Protein AF-A0A2D5HDV5-F1 (afdb_monomer_lite)

Radius of gyration: 22.64 Å; chains: 1; bounding box: 40×29×61 Å

Secondary structure (DSSP, 8-state):
-HHHHHHHT---GGGGGGG-HHHHHHHHHHHHHHHHHHHHHHHHHHHHHHHSS-SPPPTTS-HHHHTTTT--S-TT-

Sequence (77 aa):
MLYLIAEWMNYEGLANLFRYQSFRSGAALMTALIIGLLIGPKFINMLRVRQGKGQPIREDGPQSHLAKRGTPTMGGL

Foldseek 3Di:
DVVVVVVVVPQPDPRVLVVDPVSVVVVVVVVVVVCCVVCVVVVQVVQLVVVVFADDDDPPDDPVVVVCTSRHDDSVD

Structure (mmCIF, N/CA/C/O backbone):
data_AF-A0A2D5HDV5-F1
#
_entry.id   AF-A0A2D5HDV5-F1
#
loop_
_atom_site.group_PDB
_atom_site.id
_atom_site.type_symbol
_atom_site.label_atom_id
_atom_site.label_alt_id
_atom_site.label_comp_id
_atom_site.label_asym_id
_atom_site.label_entity_id
_atom_site.label_seq_id
_atom_site.pdbx_PDB_ins_code
_atom_site.Cartn_x
_atom_site.Cartn_y
_atom_site.Cartn_z
_atom_site.occupancy
_atom_site.B_iso_or_equiv
_atom_site.auth_seq_id
_atom_site.auth_comp_id
_atom_site.auth_asym_id
_atom_site.auth_atom_id
_atom_site.pdbx_PDB_model_num
ATOM 1 N N . MET A 1 1 ? 24.235 -19.274 -27.368 1.00 69.19 1 MET A N 1
ATOM 2 C CA . MET A 1 1 ? 22.994 -19.388 -26.562 1.00 69.19 1 MET A CA 1
ATOM 3 C C . MET A 1 1 ? 22.804 -18.221 -25.595 1.00 69.19 1 MET A C 1
ATOM 5 O O . MET A 1 1 ? 21.756 -17.604 -25.656 1.00 69.19 1 MET A O 1
ATOM 9 N N . LEU A 1 2 ? 23.795 -17.849 -24.772 1.00 68.81 2 LEU A N 1
ATOM 10 C CA . LEU A 1 2 ? 23.678 -16.705 -23.842 1.00 68.81 2 LEU A CA 1
ATOM 11 C C . LEU A 1 2 ? 23.457 -15.343 -24.532 1.00 68.81 2 LEU A C 1
ATOM 13 O O . LEU A 1 2 ? 22.729 -14.510 -24.008 1.00 68.81 2 LEU A O 1
ATOM 17 N N . TYR A 1 3 ? 24.023 -15.143 -25.726 1.00 73.56 3 TYR A N 1
ATOM 18 C CA . TYR A 1 3 ? 23.816 -13.933 -26.535 1.00 73.56 3 TYR A CA 1
ATOM 19 C C . TYR A 1 3 ? 22.350 -13.732 -26.952 1.00 73.56 3 TYR A C 1
ATOM 21 O O . TYR A 1 3 ? 21.820 -12.645 -26.785 1.00 73.56 3 TYR A O 1
ATOM 29 N N . LEU A 1 4 ? 21.666 -14.800 -27.379 1.00 78.25 4 LEU A N 1
ATOM 30 C CA . LEU A 1 4 ? 20.245 -14.749 -27.755 1.00 78.25 4 LEU A CA 1
ATOM 31 C C . LEU A 1 4 ? 19.349 -14.426 -26.555 1.00 78.25 4 LEU A C 1
ATOM 33 O O . LEU A 1 4 ? 18.356 -13.726 -26.691 1.00 78.25 4 LEU A O 1
ATOM 37 N N . ILE A 1 5 ? 19.717 -14.910 -25.366 1.00 75.75 5 ILE A N 1
ATOM 38 C CA . ILE A 1 5 ? 19.015 -14.576 -24.122 1.00 75.75 5 ILE A CA 1
ATOM 39 C C . ILE A 1 5 ? 19.253 -13.104 -23.770 1.00 75.75 5 ILE A C 1
ATOM 41 O O . ILE A 1 5 ? 18.311 -12.411 -23.415 1.00 75.75 5 ILE A O 1
ATOM 45 N N . ALA A 1 6 ? 20.485 -12.607 -23.905 1.00 69.06 6 ALA A N 1
ATOM 46 C CA . ALA A 1 6 ? 20.800 -11.198 -23.679 1.00 69.06 6 ALA A CA 1
ATOM 47 C C . ALA A 1 6 ? 20.077 -10.266 -24.666 1.00 69.06 6 ALA A C 1
ATOM 49 O O . ALA A 1 6 ? 19.612 -9.205 -24.260 1.00 69.06 6 ALA A O 1
ATOM 50 N N . GLU A 1 7 ? 19.942 -10.676 -25.927 1.00 73.00 7 GLU A N 1
ATOM 51 C CA . GLU A 1 7 ? 19.204 -9.959 -26.968 1.00 73.00 7 GLU A CA 1
ATOM 52 C C . GLU A 1 7 ? 17.692 -9.975 -26.693 1.00 73.00 7 GLU A C 1
ATOM 54 O O . GLU A 1 7 ? 17.050 -8.931 -26.723 1.00 73.00 7 GLU A O 1
ATOM 59 N N . TRP A 1 8 ? 17.135 -11.119 -26.280 1.00 74.25 8 TRP A N 1
ATOM 60 C CA . TRP A 1 8 ? 15.730 -11.237 -25.868 1.00 74.25 8 TRP A CA 1
ATOM 61 C C . TRP A 1 8 ? 15.409 -10.467 -24.575 1.00 74.25 8 TRP A C 1
ATOM 63 O O . TRP A 1 8 ? 14.298 -9.979 -24.384 1.00 74.25 8 TRP A O 1
ATOM 73 N N . MET A 1 9 ? 16.393 -10.325 -23.683 1.00 72.50 9 MET A N 1
ATOM 74 C CA . MET A 1 9 ? 16.317 -9.496 -22.475 1.00 72.50 9 MET A CA 1
ATOM 75 C C . MET A 1 9 ? 16.612 -8.016 -22.739 1.00 72.50 9 MET A C 1
ATOM 77 O O . MET A 1 9 ? 16.543 -7.202 -21.808 1.00 72.50 9 MET A O 1
ATOM 81 N N . ASN A 1 10 ? 16.969 -7.646 -23.970 1.00 75.38 10 ASN A N 1
ATOM 82 C CA . ASN A 1 10 ? 17.221 -6.264 -24.326 1.00 75.38 10 ASN A CA 1
ATOM 83 C C . ASN A 1 10 ? 15.870 -5.569 -24.504 1.00 75.38 10 ASN A C 1
ATOM 85 O O . ASN A 1 10 ? 15.272 -5.557 -25.572 1.00 75.38 10 ASN A O 1
ATOM 89 N N . TYR A 1 11 ? 15.349 -5.043 -23.398 1.00 69.50 11 TYR A N 1
ATOM 90 C CA . TYR A 1 11 ? 14.123 -4.260 -23.398 1.00 69.50 11 TYR A CA 1
ATOM 91 C C . TYR A 1 11 ? 14.277 -3.049 -24.329 1.00 69.50 11 TYR A C 1
ATOM 93 O O . TYR A 1 11 ? 14.998 -2.105 -24.002 1.00 69.50 11 TYR A O 1
ATOM 101 N N . GLU A 1 12 ? 13.602 -3.066 -25.476 1.00 80.62 12 GLU A N 1
ATOM 102 C CA . GLU A 1 12 ? 13.610 -1.955 -26.428 1.00 80.62 12 GLU A CA 1
ATOM 103 C C . GLU A 1 12 ? 12.558 -0.887 -26.080 1.00 80.62 12 GLU A C 1
ATOM 105 O O . GLU A 1 12 ? 11.535 -1.148 -25.436 1.00 80.62 12 GLU A O 1
ATOM 110 N N . GLY A 1 13 ? 12.815 0.355 -26.500 1.00 82.00 13 GLY A N 1
ATOM 111 C CA . GLY A 1 13 ? 11.887 1.473 -26.318 1.00 82.00 13 GLY A CA 1
ATOM 112 C C . GLY A 1 13 ? 11.547 1.763 -24.849 1.00 82.00 13 GLY A C 1
ATOM 113 O O . GLY A 1 13 ? 12.414 1.766 -23.974 1.00 82.00 13 GLY A O 1
ATOM 114 N N . LEU A 1 14 ? 10.265 2.019 -24.564 1.00 81.56 14 LEU A N 1
ATOM 115 C CA . LEU A 1 14 ? 9.779 2.365 -23.219 1.00 81.56 14 LEU A CA 1
ATOM 116 C C . LEU A 1 14 ? 10.012 1.254 -22.186 1.00 81.56 14 LEU A C 1
ATOM 118 O O . LEU A 1 14 ? 10.130 1.537 -20.994 1.00 81.56 14 LEU A O 1
ATOM 122 N N . ALA A 1 15 ? 10.128 -0.002 -22.622 1.00 84.38 15 ALA A N 1
ATOM 123 C CA . ALA A 1 15 ? 10.368 -1.120 -21.720 1.00 84.38 15 ALA A CA 1
ATOM 124 C C . ALA A 1 15 ? 11.771 -1.065 -21.080 1.00 84.38 15 ALA A C 1
ATOM 126 O O . ALA A 1 15 ? 11.986 -1.645 -20.014 1.00 84.38 15 ALA A O 1
ATOM 127 N N . ASN A 1 16 ? 12.712 -0.305 -21.656 1.00 87.50 16 ASN A N 1
ATOM 128 C CA . ASN A 1 16 ? 14.034 -0.078 -21.070 1.00 87.50 16 ASN A CA 1
ATOM 129 C C . ASN A 1 16 ? 13.956 0.571 -19.671 1.00 87.50 16 ASN A C 1
ATOM 131 O O . ASN A 1 16 ? 14.838 0.362 -18.838 1.00 87.50 16 ASN A O 1
ATOM 135 N N . LEU A 1 17 ? 12.867 1.291 -19.364 1.00 86.81 17 LEU A N 1
ATOM 136 C CA . LEU A 1 17 ? 12.616 1.875 -18.041 1.00 86.81 17 LEU A CA 1
ATOM 137 C C . LEU A 1 17 ? 12.609 0.817 -16.927 1.00 86.81 17 LEU A C 1
ATOM 139 O O . LEU A 1 17 ? 13.097 1.071 -15.826 1.00 86.81 17 LEU A O 1
ATOM 143 N N . PHE A 1 18 ? 12.163 -0.407 -17.226 1.00 88.62 18 PHE A N 1
ATOM 144 C CA . PHE A 1 18 ? 12.177 -1.510 -16.269 1.00 88.62 18 PHE A CA 1
ATOM 145 C C . PHE A 1 18 ? 13.583 -1.991 -15.917 1.00 88.62 18 PHE A C 1
ATOM 147 O O . PHE A 1 18 ? 13.703 -2.790 -14.998 1.00 88.62 18 PHE A O 1
ATOM 154 N N . ARG A 1 19 ? 14.659 -1.557 -16.582 1.00 85.81 19 ARG A N 1
ATOM 155 C CA . ARG A 1 19 ? 16.032 -1.896 -16.162 1.00 85.81 19 ARG A CA 1
ATOM 156 C C . ARG A 1 19 ? 16.499 -1.059 -14.976 1.00 85.81 19 ARG A C 1
ATOM 158 O O . ARG A 1 19 ? 17.351 -1.513 -14.216 1.00 85.81 19 ARG A O 1
ATOM 165 N N . TYR A 1 20 ? 15.943 0.136 -14.800 1.00 91.44 20 TYR A N 1
ATOM 166 C CA . TYR A 1 20 ? 16.358 1.042 -13.738 1.00 91.44 20 TYR A CA 1
ATOM 167 C C . TYR A 1 20 ? 15.736 0.630 -12.406 1.00 91.44 20 TYR A C 1
ATOM 169 O O . TYR A 1 20 ? 14.515 0.524 -12.271 1.00 91.44 20 TYR A O 1
ATOM 177 N N . GLN A 1 21 ? 16.581 0.461 -11.388 1.00 93.06 21 GLN A N 1
ATOM 178 C CA . GLN A 1 21 ? 16.121 0.119 -10.044 1.00 93.06 21 GLN A CA 1
ATOM 179 C C . GLN A 1 21 ? 15.169 1.182 -9.481 1.00 93.06 21 GLN A C 1
ATOM 181 O O . GLN A 1 21 ? 14.156 0.834 -8.883 1.00 93.06 21 GLN A O 1
ATOM 186 N N . SER A 1 22 ? 15.435 2.467 -9.731 1.00 95.50 22 SER A N 1
ATOM 187 C CA . SER A 1 22 ? 14.578 3.571 -9.281 1.00 95.50 22 SER A CA 1
ATOM 188 C C . SER A 1 22 ? 13.158 3.472 -9.842 1.00 95.50 22 SER A C 1
ATOM 190 O O . SER A 1 22 ? 12.192 3.671 -9.108 1.00 95.50 22 SER A O 1
ATOM 192 N N . PHE A 1 23 ? 13.024 3.101 -11.121 1.00 95.44 23 PHE A N 1
ATOM 193 C CA . PHE A 1 23 ? 11.721 2.908 -11.752 1.00 95.44 23 PHE A CA 1
ATOM 194 C C . PHE A 1 23 ? 10.974 1.726 -11.130 1.00 95.44 23 PHE A C 1
ATOM 196 O O . PHE A 1 23 ? 9.805 1.857 -10.778 1.00 95.44 23 PHE A O 1
ATOM 203 N N . ARG A 1 24 ? 11.660 0.596 -10.910 1.00 95.00 24 ARG A N 1
ATOM 204 C CA . ARG A 1 24 ? 11.072 -0.576 -10.239 1.00 95.00 24 ARG A CA 1
ATOM 205 C C . ARG A 1 24 ? 10.603 -0.257 -8.824 1.00 95.00 24 ARG A C 1
ATOM 207 O O . ARG A 1 24 ? 9.490 -0.627 -8.468 1.00 95.00 24 ARG A O 1
ATOM 214 N N . SER A 1 25 ? 11.418 0.440 -8.035 1.00 97.88 25 SER A N 1
ATOM 215 C CA . SER A 1 25 ? 11.059 0.839 -6.671 1.00 97.88 25 SER A CA 1
ATOM 216 C C . SER A 1 25 ? 9.832 1.756 -6.658 1.00 97.88 25 SER A C 1
ATOM 218 O O . SER A 1 25 ? 8.915 1.541 -5.869 1.00 97.88 25 SER A O 1
ATOM 220 N N . GLY A 1 26 ? 9.775 2.736 -7.569 1.00 98.00 26 GLY A N 1
ATOM 221 C CA . GLY A 1 26 ? 8.612 3.613 -7.722 1.00 98.00 26 GLY A CA 1
ATOM 222 C C . GLY A 1 26 ? 7.353 2.851 -8.144 1.00 98.00 26 GLY A C 1
ATOM 223 O O . GLY A 1 26 ? 6.296 3.014 -7.537 1.00 98.00 26 GLY A O 1
ATOM 224 N N . ALA A 1 27 ? 7.471 1.960 -9.131 1.00 96.88 27 ALA A N 1
ATOM 225 C CA . ALA A 1 27 ? 6.369 1.119 -9.587 1.00 96.88 27 ALA A CA 1
ATOM 226 C C . ALA A 1 27 ? 5.857 0.183 -8.478 1.00 96.88 27 ALA A C 1
ATOM 228 O O . ALA A 1 27 ? 4.645 0.047 -8.310 1.00 96.88 27 ALA A O 1
ATOM 229 N N . ALA A 1 28 ? 6.752 -0.417 -7.686 1.00 97.50 28 ALA A N 1
ATOM 230 C CA . ALA A 1 28 ? 6.39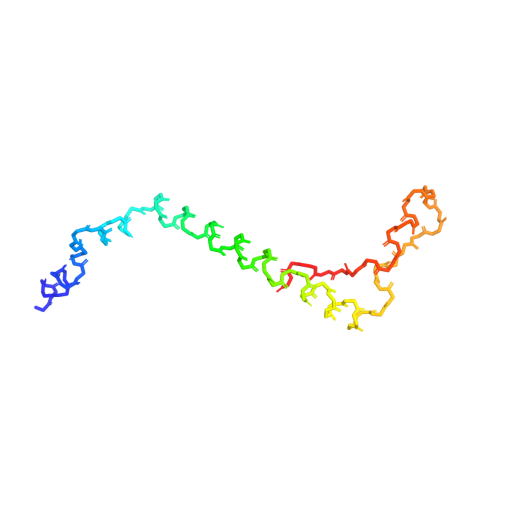0 -1.266 -6.554 1.00 97.50 28 ALA A CA 1
ATOM 231 C C . ALA A 1 28 ? 5.620 -0.486 -5.478 1.00 97.50 28 ALA A C 1
ATOM 233 O O . ALA A 1 28 ? 4.576 -0.950 -5.024 1.00 97.50 28 ALA A O 1
ATOM 234 N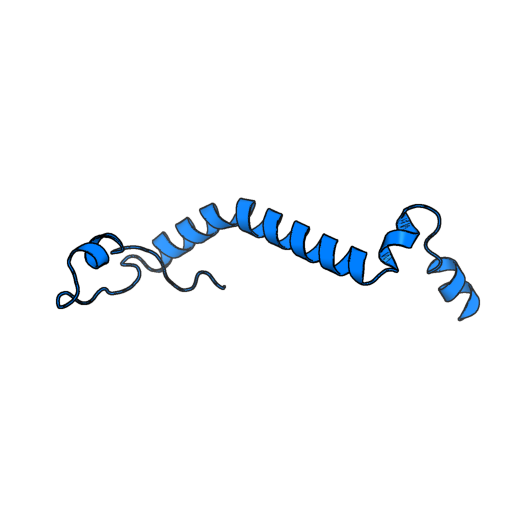 N . LEU A 1 29 ? 6.083 0.720 -5.128 1.00 98.19 29 LEU A N 1
ATOM 235 C CA . LEU A 1 29 ? 5.400 1.600 -4.178 1.00 98.19 29 LEU A CA 1
ATOM 236 C C . LEU A 1 29 ? 3.991 1.954 -4.662 1.00 98.19 29 LEU A C 1
ATOM 238 O O . LEU A 1 29 ? 3.024 1.773 -3.924 1.00 98.19 29 LEU A O 1
ATOM 242 N N . MET A 1 30 ? 3.867 2.416 -5.908 1.00 98.25 30 MET A N 1
ATOM 243 C CA . MET A 1 30 ? 2.575 2.799 -6.484 1.00 98.25 30 MET A CA 1
ATOM 244 C C . MET A 1 30 ? 1.611 1.615 -6.547 1.00 98.25 30 MET A C 1
ATOM 246 O O . MET A 1 30 ? 0.445 1.741 -6.179 1.00 98.25 30 MET A O 1
ATOM 250 N N . THR A 1 31 ? 2.106 0.449 -6.959 1.00 97.75 31 THR A N 1
ATOM 251 C CA . THR A 1 31 ? 1.303 -0.775 -7.035 1.00 97.75 31 THR A CA 1
ATOM 252 C C . THR A 1 31 ? 0.821 -1.201 -5.648 1.00 97.75 31 THR A C 1
ATOM 254 O O . THR A 1 31 ? -0.369 -1.454 -5.469 1.00 97.75 31 THR A O 1
ATOM 257 N N . ALA A 1 32 ? 1.708 -1.219 -4.648 1.00 97.44 32 ALA A N 1
ATOM 258 C CA . ALA A 1 32 ? 1.354 -1.561 -3.273 1.00 97.44 32 ALA A CA 1
ATOM 259 C C . ALA A 1 32 ? 0.324 -0.586 -2.682 1.00 97.44 32 ALA A C 1
ATOM 261 O O . ALA A 1 32 ? -0.633 -1.022 -2.043 1.00 97.44 32 ALA A O 1
ATOM 262 N N . LEU A 1 33 ? 0.471 0.717 -2.944 1.00 98.00 33 LEU A N 1
ATOM 263 C CA . LEU A 1 33 ? -0.481 1.735 -2.506 1.00 98.00 33 LEU A CA 1
ATOM 264 C C . LEU A 1 33 ? -1.866 1.517 -3.126 1.00 98.00 33 LEU A C 1
ATOM 266 O O . LEU A 1 33 ? -2.863 1.515 -2.408 1.00 98.00 33 LEU A O 1
ATOM 270 N N . ILE A 1 34 ? -1.937 1.300 -4.442 1.00 98.25 34 ILE A N 1
ATOM 271 C CA . ILE A 1 34 ? -3.206 1.061 -5.147 1.00 98.25 34 ILE A CA 1
ATOM 272 C C . ILE A 1 34 ? -3.893 -0.188 -4.592 1.00 98.25 34 ILE A C 1
ATOM 274 O O . ILE A 1 34 ? -5.078 -0.147 -4.264 1.00 98.25 34 ILE A O 1
ATOM 278 N N . ILE A 1 35 ? -3.148 -1.283 -4.429 1.00 97.25 35 ILE A N 1
ATOM 279 C CA . ILE A 1 35 ? -3.670 -2.525 -3.851 1.00 97.25 35 ILE A CA 1
ATOM 280 C C . ILE A 1 35 ? -4.183 -2.276 -2.427 1.00 97.25 35 ILE A C 1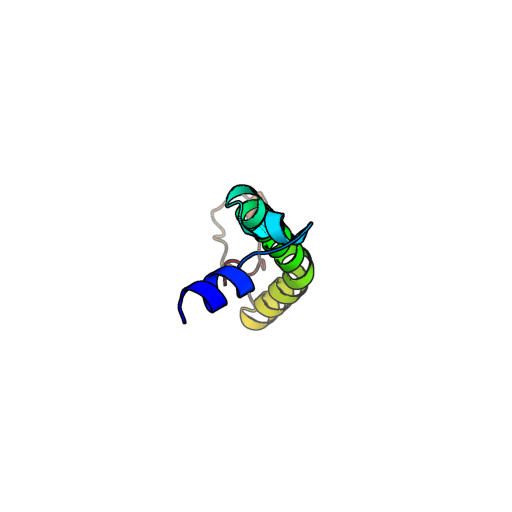
ATOM 282 O O . ILE A 1 35 ? -5.314 -2.646 -2.114 1.00 97.25 35 ILE A O 1
ATOM 286 N N . GLY A 1 36 ? -3.395 -1.607 -1.582 1.00 96.19 36 GLY A N 1
ATOM 287 C CA . GLY A 1 36 ? -3.765 -1.305 -0.201 1.00 96.19 36 GLY A CA 1
ATOM 288 C C . GLY A 1 36 ? -5.027 -0.448 -0.093 1.00 96.19 36 GLY A C 1
ATOM 289 O O . GLY A 1 36 ? -5.902 -0.747 0.716 1.00 96.19 36 GLY A O 1
ATOM 290 N N . LEU A 1 37 ? -5.174 0.572 -0.942 1.00 96.81 37 LEU A N 1
ATOM 291 C CA . LEU A 1 37 ? -6.348 1.450 -0.940 1.00 96.81 37 LEU A CA 1
ATOM 292 C C . LEU A 1 37 ? -7.608 0.751 -1.470 1.00 96.81 37 LEU A C 1
ATOM 294 O O . LEU A 1 37 ? -8.692 0.953 -0.923 1.00 96.81 37 LEU A O 1
ATOM 298 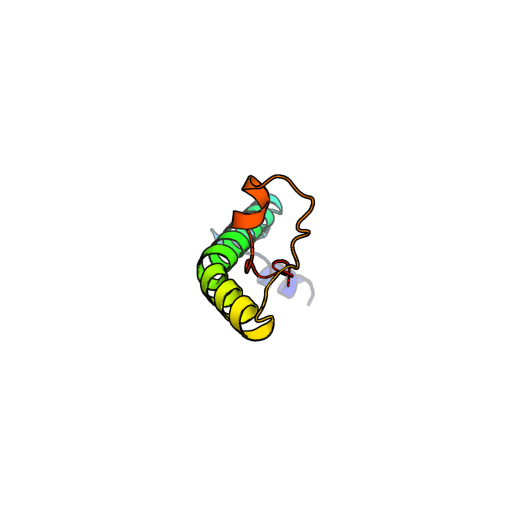N N . LEU A 1 38 ? -7.482 -0.086 -2.505 1.00 97.62 38 LEU A N 1
ATOM 299 C CA . LEU A 1 38 ? -8.626 -0.779 -3.106 1.00 97.62 38 LEU A CA 1
ATOM 300 C C . LEU A 1 38 ? -9.092 -1.987 -2.280 1.00 97.62 38 LEU A C 1
ATOM 302 O O . LEU A 1 38 ? -10.295 -2.222 -2.144 1.00 97.62 38 LEU A O 1
ATOM 306 N N . ILE A 1 39 ? -8.159 -2.768 -1.731 1.00 96.75 39 ILE A N 1
ATOM 307 C CA . ILE A 1 39 ? -8.461 -3.994 -0.975 1.00 96.75 39 ILE A CA 1
ATOM 308 C C . ILE A 1 39 ? -8.666 -3.696 0.517 1.00 96.75 39 ILE A C 1
ATOM 310 O O . ILE A 1 39 ? -9.469 -4.371 1.167 1.00 96.75 39 ILE A O 1
ATOM 314 N N . GLY A 1 40 ? -8.017 -2.658 1.051 1.00 95.88 40 GLY A N 1
ATOM 315 C CA . GLY A 1 40 ? -8.021 -2.298 2.472 1.00 95.88 40 GLY A CA 1
ATOM 316 C C . GLY A 1 40 ? -9.408 -2.272 3.125 1.00 95.88 40 GLY A C 1
ATOM 317 O O . GLY A 1 40 ? -9.599 -2.965 4.124 1.00 95.88 40 GLY A O 1
ATOM 318 N N . PRO A 1 41 ? -10.422 -1.576 2.574 1.00 94.56 41 PRO A N 1
ATOM 319 C CA . PRO A 1 41 ? -11.756 -1.533 3.180 1.00 94.56 41 PRO A CA 1
ATOM 320 C C . PRO A 1 41 ? -12.423 -2.912 3.286 1.00 94.56 41 PRO A C 1
ATOM 322 O O . PRO A 1 41 ? -13.032 -3.243 4.306 1.00 94.56 41 PRO A O 1
ATOM 325 N N . LYS A 1 42 ? -12.281 -3.750 2.250 1.00 95.38 42 LYS A N 1
ATOM 326 C CA . LYS A 1 42 ? -12.806 -5.125 2.255 1.00 95.38 42 LYS A CA 1
ATOM 327 C C . LYS A 1 42 ? -12.077 -5.981 3.287 1.00 95.38 42 LYS A C 1
ATOM 329 O O . LYS A 1 42 ? -12.718 -6.734 4.018 1.00 95.38 42 LYS A O 1
ATOM 334 N N . PHE A 1 43 ? -10.761 -5.824 3.377 1.00 95.00 43 PHE A N 1
ATOM 335 C CA . PHE A 1 43 ? -9.925 -6.530 4.337 1.00 95.00 43 PHE A CA 1
ATOM 336 C C . PHE A 1 43 ? -10.263 -6.157 5.790 1.00 95.00 43 PHE A C 1
ATOM 338 O O . PHE A 1 43 ? -10.479 -7.041 6.618 1.00 95.00 43 PHE A O 1
ATOM 345 N N . ILE A 1 44 ? -10.438 -4.865 6.085 1.00 93.38 44 ILE A N 1
ATOM 346 C CA . ILE A 1 44 ? -10.863 -4.370 7.404 1.00 93.38 44 ILE A CA 1
ATOM 347 C C . ILE A 1 44 ? -12.226 -4.957 7.796 1.00 93.38 44 ILE A C 1
ATOM 349 O O . ILE A 1 44 ? -12.393 -5.425 8.924 1.00 93.38 44 ILE A O 1
ATOM 353 N N . ASN A 1 45 ? -13.195 -4.980 6.875 1.00 92.50 45 ASN A N 1
ATOM 354 C CA . ASN A 1 45 ? -14.515 -5.560 7.139 1.00 92.50 45 ASN A CA 1
ATOM 355 C C . ASN A 1 45 ? -14.439 -7.070 7.400 1.00 92.50 45 ASN A C 1
ATOM 357 O O . ASN A 1 45 ? -15.070 -7.564 8.333 1.00 92.50 45 ASN A O 1
ATOM 361 N N . MET A 1 46 ? -13.625 -7.798 6.632 1.00 93.81 46 MET A N 1
ATOM 362 C CA . MET A 1 46 ? -13.376 -9.220 6.870 1.00 93.81 46 MET A CA 1
ATOM 363 C C . MET A 1 46 ? -12.774 -9.461 8.261 1.00 93.81 46 MET A C 1
ATOM 365 O O . MET A 1 46 ? -13.237 -10.347 8.981 1.00 93.81 46 MET A O 1
ATOM 369 N N . LEU A 1 47 ? -11.769 -8.677 8.663 1.00 92.12 47 LEU A N 1
ATOM 370 C CA . LEU A 1 47 ? -11.152 -8.795 9.986 1.00 92.12 47 LEU A CA 1
ATOM 371 C C . LEU A 1 47 ? -12.142 -8.477 11.107 1.00 92.12 47 LEU A C 1
ATOM 373 O O . LEU A 1 47 ? -12.181 -9.200 12.101 1.00 92.12 47 LEU A O 1
ATOM 377 N N . ARG A 1 48 ? -12.984 -7.453 10.930 1.00 89.75 48 ARG A N 1
ATOM 378 C CA . ARG A 1 48 ? -14.036 -7.101 11.893 1.00 89.75 48 ARG A CA 1
ATOM 379 C C . ARG A 1 48 ? -14.997 -8.269 12.123 1.00 89.75 48 ARG A C 1
ATOM 381 O O . ARG A 1 48 ? -15.296 -8.578 13.272 1.00 89.75 48 ARG A O 1
ATOM 388 N N . VAL A 1 49 ? -15.422 -8.954 11.059 1.00 89.81 49 VAL A N 1
ATOM 389 C CA . VAL A 1 49 ? -16.294 -10.139 11.163 1.00 89.81 49 VAL A CA 1
ATOM 390 C C . VAL A 1 49 ? -15.573 -11.306 11.843 1.00 89.81 49 VAL A C 1
ATOM 392 O O . VAL A 1 49 ? -16.142 -11.943 12.724 1.00 89.81 49 VAL A O 1
ATOM 395 N N . ARG A 1 50 ? -14.316 -11.580 11.475 1.00 89.00 50 ARG A N 1
ATOM 396 C CA . ARG A 1 50 ? -13.557 -12.726 12.009 1.00 89.00 50 ARG A CA 1
ATOM 397 C C . ARG A 1 50 ? -13.145 -12.566 13.472 1.00 89.00 50 ARG A C 1
ATOM 399 O O . ARG A 1 50 ? -13.090 -13.553 14.193 1.00 89.00 50 ARG A O 1
ATOM 406 N N . GLN A 1 51 ? -12.827 -11.348 13.904 1.00 87.75 51 GLN A N 1
ATOM 407 C CA . GLN A 1 51 ? -12.352 -11.071 15.265 1.00 87.75 51 GLN A CA 1
ATOM 408 C C . GLN A 1 51 ? -13.488 -10.697 16.226 1.00 87.75 51 GLN A C 1
ATOM 410 O O . GLN A 1 51 ? -13.321 -10.792 17.441 1.00 87.75 51 GLN A O 1
ATOM 415 N N . GLY A 1 52 ? -14.643 -10.265 15.709 1.00 78.94 52 GLY A N 1
ATOM 416 C CA . GLY A 1 52 ? -15.841 -9.954 16.487 1.00 78.94 52 GLY A CA 1
ATOM 417 C C . GLY A 1 52 ? -15.700 -8.708 17.365 1.00 78.94 52 GLY A C 1
ATOM 418 O O . GLY A 1 52 ? -16.212 -7.646 17.024 1.00 78.94 52 GLY A O 1
ATOM 419 N N . LYS A 1 53 ? -15.017 -8.826 18.512 1.00 72.44 53 LYS A N 1
ATOM 420 C CA . LYS A 1 53 ? -14.902 -7.759 19.529 1.00 72.44 53 LYS A CA 1
ATOM 421 C C . LYS A 1 53 ? -13.747 -6.774 19.285 1.00 72.44 53 LYS A C 1
ATOM 423 O O . LYS A 1 53 ? -13.633 -5.786 20.009 1.00 72.44 53 LYS A O 1
ATOM 428 N N . GLY A 1 54 ? -12.930 -7.004 18.255 1.00 76.94 54 GLY A N 1
ATOM 429 C CA . GLY A 1 54 ? -11.769 -6.169 17.935 1.00 76.94 54 GLY A CA 1
ATOM 430 C C . GLY A 1 54 ? -10.705 -6.194 19.038 1.00 76.94 54 GLY A C 1
ATOM 431 O O . GLY A 1 54 ? -10.609 -7.155 19.801 1.00 76.94 54 GLY A O 1
ATOM 432 N N . GLN A 1 55 ? -9.886 -5.145 19.117 1.00 77.94 55 GLN A N 1
ATOM 433 C CA . GLN A 1 55 ? -8.840 -5.041 20.135 1.00 77.94 55 GLN A CA 1
ATOM 434 C C . GLN A 1 55 ? -9.442 -4.796 21.538 1.00 77.94 55 GLN A C 1
ATOM 436 O O . GLN A 1 55 ? -10.224 -3.852 21.696 1.00 77.94 55 GLN A O 1
ATOM 441 N N . PRO A 1 56 ? -9.087 -5.595 22.567 1.00 79.19 56 PRO A N 1
ATOM 442 C CA . PRO A 1 56 ? -9.528 -5.349 23.936 1.00 79.19 56 PRO A CA 1
ATOM 443 C C . PRO A 1 56 ? -8.912 -4.041 24.449 1.00 79.19 56 PRO A C 1
ATOM 445 O O . PRO A 1 56 ? -7.691 -3.882 24.468 1.00 79.19 56 PRO A O 1
ATOM 448 N N . ILE A 1 57 ? -9.766 -3.095 24.841 1.00 80.62 57 ILE A N 1
ATOM 449 C CA . ILE A 1 57 ? -9.356 -1.806 25.411 1.00 80.62 57 ILE A CA 1
ATOM 450 C C . ILE A 1 57 ? -9.488 -1.890 26.924 1.00 80.62 57 ILE A C 1
ATOM 452 O O . ILE A 1 57 ? -10.483 -2.404 27.428 1.00 80.62 57 ILE A O 1
ATOM 456 N N . ARG A 1 58 ? -8.475 -1.402 27.638 1.00 82.69 58 ARG A N 1
ATOM 457 C CA . ARG A 1 58 ? -8.496 -1.357 29.098 1.00 82.69 58 ARG A CA 1
ATOM 458 C C . ARG A 1 58 ? -9.374 -0.192 29.573 1.00 82.69 58 ARG A C 1
ATOM 460 O O . ARG A 1 58 ? -9.301 0.897 29.007 1.00 82.69 58 ARG A O 1
ATOM 467 N N . GLU A 1 59 ? -10.187 -0.423 30.602 1.00 82.69 59 GLU A N 1
ATOM 468 C CA . GLU A 1 59 ? -11.140 0.571 31.132 1.00 82.69 59 GLU A CA 1
ATOM 469 C C . GLU A 1 59 ? -10.475 1.647 32.014 1.00 82.69 59 GLU A C 1
ATOM 471 O O . GLU A 1 59 ? -11.075 2.683 32.273 1.00 82.69 59 GLU A O 1
ATOM 476 N N . ASP A 1 60 ? -9.234 1.425 32.458 1.00 85.00 60 ASP A N 1
ATOM 477 C CA . ASP A 1 60 ? -8.424 2.342 33.277 1.00 85.00 60 ASP A CA 1
ATOM 478 C C . ASP A 1 60 ? -7.734 3.453 32.457 1.00 85.00 60 ASP A C 1
ATOM 480 O O . ASP A 1 60 ? -7.019 4.290 33.006 1.00 85.00 60 ASP A O 1
ATOM 484 N N . GLY A 1 61 ? -7.926 3.462 31.134 1.00 81.75 61 GLY A N 1
ATOM 485 C CA . GLY A 1 61 ? -7.320 4.428 30.223 1.00 81.75 61 GLY A CA 1
ATOM 486 C C . GLY A 1 61 ? -8.092 5.750 30.087 1.00 81.75 61 GLY A C 1
ATOM 487 O O . GLY A 1 61 ? -9.216 5.895 30.570 1.00 81.75 61 GLY A O 1
ATOM 488 N N . PRO A 1 62 ? -7.526 6.733 29.362 1.00 85.00 62 PRO A N 1
ATOM 489 C CA . PRO A 1 62 ? -8.227 7.976 29.065 1.00 85.00 62 PRO A CA 1
ATOM 490 C C . PRO A 1 62 ? -9.501 7.692 28.261 1.00 85.00 62 PRO A C 1
ATOM 492 O O . PRO A 1 62 ? -9.477 6.897 27.319 1.00 85.00 62 PRO A O 1
ATOM 495 N N . GLN A 1 63 ? -10.599 8.389 28.569 1.00 83.81 63 GLN A N 1
ATOM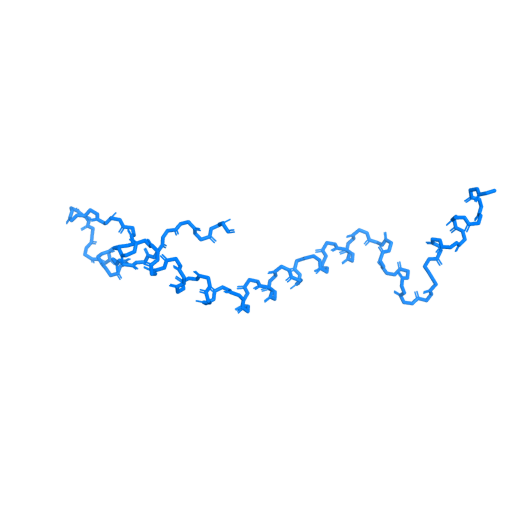 496 C CA . GLN A 1 63 ? -11.902 8.162 27.921 1.00 83.81 63 GLN A CA 1
ATOM 497 C C . GLN A 1 63 ? -11.851 8.280 26.387 1.00 83.81 63 GLN A C 1
ATOM 499 O O . GLN A 1 63 ? -12.577 7.576 25.687 1.00 83.81 63 GLN A O 1
ATOM 504 N N . SER A 1 64 ? -10.941 9.095 25.844 1.00 85.50 64 SER A N 1
ATOM 505 C CA . SER A 1 64 ? -10.713 9.224 24.398 1.00 85.50 64 SER A CA 1
ATOM 506 C C . SER A 1 64 ? -10.279 7.915 23.722 1.00 85.50 64 SER A C 1
ATOM 508 O O . SER A 1 64 ? -10.534 7.724 22.533 1.00 85.50 64 SER A O 1
ATOM 510 N N . HIS A 1 65 ? -9.661 6.983 24.456 1.00 80.94 65 HIS A N 1
ATOM 511 C CA . HIS A 1 65 ? -9.257 5.683 23.920 1.00 80.94 65 HIS A CA 1
ATOM 512 C C . HIS A 1 65 ? -10.432 4.713 23.778 1.00 80.94 65 HIS A C 1
ATOM 514 O O . HIS A 1 65 ? -10.391 3.860 22.892 1.00 80.94 65 HIS A O 1
ATOM 520 N N . LEU A 1 66 ? -11.501 4.866 24.568 1.00 80.75 66 LEU A N 1
ATOM 521 C CA . LEU A 1 66 ? -12.692 4.011 24.489 1.00 80.75 66 LEU A CA 1
ATOM 522 C C . LEU A 1 66 ? -13.389 4.110 23.122 1.00 80.75 66 LEU A C 1
ATOM 524 O O . LEU A 1 66 ? -13.980 3.133 22.665 1.00 80.75 66 LEU A O 1
ATOM 528 N N . ALA A 1 67 ? -13.240 5.239 22.419 1.00 84.38 67 ALA A N 1
ATOM 529 C CA . ALA A 1 67 ? -13.761 5.436 21.065 1.00 84.38 67 ALA A CA 1
ATOM 530 C C . ALA A 1 67 ? -13.171 4.462 20.026 1.00 84.38 67 ALA A C 1
ATOM 532 O O . ALA A 1 67 ? -13.766 4.244 18.975 1.00 84.38 67 ALA A O 1
ATOM 533 N N . LYS A 1 68 ? -12.012 3.850 20.307 1.00 82.25 68 LYS A N 1
ATOM 534 C CA . LYS A 1 68 ? -11.366 2.875 19.412 1.00 82.25 68 LYS A CA 1
ATOM 535 C C . LYS A 1 68 ? -11.911 1.451 19.585 1.00 82.25 68 LYS A C 1
ATOM 537 O O . LYS A 1 68 ? -11.466 0.545 18.873 1.00 82.25 68 LYS A O 1
ATOM 542 N N . ARG A 1 69 ? -12.834 1.218 20.530 1.00 83.44 69 ARG A N 1
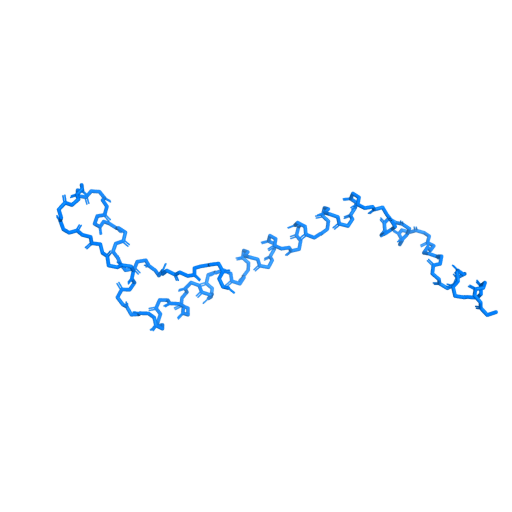ATOM 543 C CA . ARG A 1 69 ? -13.375 -0.115 20.846 1.00 83.44 69 ARG A CA 1
ATOM 544 C C . ARG A 1 69 ? -14.046 -0.710 19.602 1.00 83.44 69 ARG A C 1
ATOM 546 O O . ARG A 1 69 ? -14.818 -0.039 18.927 1.00 83.44 69 ARG A O 1
ATOM 553 N N . GLY A 1 70 ? -13.735 -1.969 19.288 1.00 81.81 70 GLY A N 1
ATOM 554 C CA . GLY A 1 70 ? -14.253 -2.652 18.093 1.00 81.81 70 GLY A CA 1
ATOM 555 C C . GLY A 1 70 ? -13.443 -2.428 16.807 1.00 81.81 70 GLY A C 1
ATOM 556 O O . GLY A 1 70 ? -13.810 -2.955 15.754 1.00 81.81 70 GLY A O 1
ATOM 557 N N . THR A 1 71 ? -12.321 -1.701 16.866 1.00 88.69 71 THR A N 1
ATOM 558 C CA . THR A 1 71 ? -11.361 -1.659 15.751 1.00 88.69 71 THR A CA 1
ATOM 559 C C . THR A 1 71 ? -10.672 -3.026 15.623 1.00 88.69 71 THR A C 1
ATOM 561 O O . THR A 1 71 ? -10.169 -3.535 16.632 1.00 88.69 71 THR A O 1
ATOM 564 N N . PRO A 1 72 ? -10.665 -3.659 14.433 1.00 88.94 72 PRO A N 1
ATOM 565 C CA . PRO A 1 72 ? -9.965 -4.924 14.232 1.00 88.94 72 PRO A CA 1
ATOM 566 C C . PRO A 1 72 ? -8.444 -4.750 14.359 1.00 88.94 72 PRO A C 1
ATOM 568 O O . PRO A 1 72 ? -7.896 -3.694 14.051 1.00 88.94 72 PRO A O 1
ATOM 571 N N . THR A 1 73 ? -7.766 -5.804 14.802 1.00 89.00 73 THR A N 1
ATOM 572 C CA . THR A 1 73 ? -6.302 -5.913 14.883 1.00 89.00 73 THR A CA 1
ATOM 573 C C . THR A 1 73 ? -5.749 -6.695 13.681 1.00 89.00 73 THR A C 1
ATOM 575 O O . THR A 1 73 ? -6.515 -7.171 12.844 1.00 89.00 73 THR A O 1
ATOM 578 N N . MET A 1 74 ? -4.428 -6.871 13.594 1.00 89.50 74 MET A N 1
ATOM 579 C CA . MET A 1 74 ? -3.742 -7.647 12.545 1.00 89.50 74 MET A CA 1
ATOM 580 C C . MET A 1 74 ? -3.893 -7.081 11.123 1.00 89.50 74 MET A C 1
ATOM 582 O O . MET A 1 74 ? -3.926 -7.830 10.154 1.00 89.50 74 MET A O 1
ATOM 586 N N . GLY A 1 75 ? -3.944 -5.755 10.979 1.00 87.75 75 GLY A N 1
ATOM 587 C CA . GLY A 1 75 ? -4.031 -5.099 9.667 1.00 87.75 75 GLY A CA 1
ATOM 588 C C . GLY A 1 75 ? -2.792 -5.246 8.766 1.00 87.75 75 GLY A C 1
ATOM 589 O O . GLY A 1 75 ? -2.833 -4.780 7.637 1.00 87.75 75 GLY A O 1
ATOM 590 N N . GLY A 1 76 ? -1.698 -5.835 9.265 1.00 88.56 76 GLY A N 1
ATOM 591 C CA . GLY A 1 76 ? -0.475 -6.092 8.492 1.00 88.56 76 GLY A CA 1
ATOM 592 C C . GLY A 1 76 ? -0.411 -7.469 7.816 1.00 88.56 76 GLY A C 1
ATOM 593 O O . GLY A 1 76 ? 0.609 -7.771 7.204 1.00 88.56 76 GLY A O 1
ATOM 594 N N . LEU A 1 77 ? -1.448 -8.300 7.979 1.00 81.38 77 LEU A N 1
ATOM 595 C CA . LEU A 1 77 ? -1.662 -9.535 7.208 1.00 81.38 77 LEU A CA 1
ATOM 596 C C . LEU A 1 77 ? -2.205 -9.211 5.811 1.00 81.38 77 LEU A C 1
ATOM 598 O O . LEU A 1 77 ? -1.954 -10.025 4.898 1.00 81.38 77 LEU A O 1
#

pLDDT: mean 86.73, std 8.58, range [68.81, 98.25]